Protein AF-A0A7X5SCT9-F1 (afdb_monomer_lite)

InterPro domains:
  IPR025669 AAA domain [PF13614] (8-77)
  IPR027417 P-loop containing nucleoside triphosphate hydrolase [G3DSA:3.40.50.300] (1-90)
  IPR027417 P-loop containing nucleoside triphosphate hydrolase [SSF52540] (8-89)
  IPR050678 DNA Partitioning ATPase [PTHR13696] (9-90)

Secondary structure (DSSP, 8-state):
--TTGGGHHHHHHHTTTTS-S-------SS-SHHHHHHHHH-S-EEEEEESSTTHHHHHHHHHHHHHHHHHHHTS---EEEEEES--TT-

Radius of gyration: 14.91 Å; chains: 1; bounding box: 36×24×48 Å

Sequence (90 aa):
NQPGLGLALQNAMTRHAGQHDYILLDCPPTLGLLMINALAACDRVVVPTQAEPLALHGLASMVRTADMVQRSRRRELPVSILPTLFDRRT

Foldseek 3Di:
DDPPLLQPLQVVVVVVPPPDPDDDDDADLDPDSRVSNPLNNDQEEEAEFEPDPVRVVSVVVVVVVSVVSCVVNVHDHHYHYDYPPDDPVD

pLDDT: mean 86.26, std 9.11, range [43.81, 94.38]

Structure (mmCIF, N/CA/C/O backbone):
data_AF-A0A7X5SCT9-F1
#
_entry.id   AF-A0A7X5SCT9-F1
#
loop_
_atom_site.group_PDB
_atom_site.id
_atom_site.type_symbol
_atom_site.label_atom_id
_atom_site.label_alt_id
_atom_site.label_comp_id
_atom_site.label_asym_id
_atom_site.label_entity_id
_atom_site.label_seq_id
_atom_site.pdbx_PDB_ins_code
_atom_site.Cartn_x
_atom_site.Cartn_y
_atom_site.Cartn_z
_atom_site.occupancy
_atom_site.B_iso_or_equiv
_atom_site.auth_seq_id
_atom_site.auth_comp_id
_atom_site.auth_asym_id
_atom_site.auth_atom_id
_atom_site.pdbx_PDB_model_num
ATOM 1 N N . ASN A 1 1 ? 1.298 14.849 16.781 1.00 43.81 1 ASN A N 1
ATOM 2 C CA . ASN A 1 1 ? 0.980 13.404 16.787 1.00 43.81 1 ASN A CA 1
ATOM 3 C C . ASN A 1 1 ? -0.403 13.168 17.367 1.00 43.81 1 ASN A C 1
ATOM 5 O O . ASN A 1 1 ? -0.520 13.014 18.573 1.00 43.81 1 ASN A O 1
ATOM 9 N N . GLN A 1 2 ? -1.447 13.192 16.533 1.00 46.09 2 GLN A N 1
ATOM 10 C CA . GLN A 1 2 ? -2.792 12.782 16.950 1.00 46.09 2 GLN A CA 1
ATOM 11 C C . GLN A 1 2 ? -2.957 11.280 16.670 1.00 46.09 2 GLN A C 1
ATOM 13 O O . GLN A 1 2 ? -2.964 10.887 15.499 1.00 46.09 2 GLN A O 1
ATOM 18 N N . PRO A 1 3 ? -3.028 10.423 17.701 1.00 54.50 3 PRO A N 1
ATOM 19 C CA . PRO A 1 3 ? -3.270 8.999 17.506 1.00 54.50 3 PRO A CA 1
ATOM 20 C C . PRO A 1 3 ? -4.656 8.794 16.871 1.00 54.50 3 PRO A C 1
ATOM 22 O O . PRO A 1 3 ? -5.642 9.346 17.347 1.00 54.50 3 PRO A O 1
ATOM 25 N N . GLY A 1 4 ? -4.728 8.026 15.777 1.00 67.94 4 GLY A N 1
ATOM 26 C CA . GLY A 1 4 ? -5.996 7.602 15.157 1.00 67.94 4 GLY A CA 1
ATOM 27 C C . GLY A 1 4 ? -6.324 8.167 13.768 1.00 67.94 4 GLY A C 1
ATOM 28 O O . GLY A 1 4 ? -7.208 7.624 13.112 1.00 67.94 4 GLY A O 1
ATOM 29 N N . LEU A 1 5 ? -5.598 9.173 13.255 1.00 76.75 5 LEU A N 1
ATOM 30 C CA . LEU A 1 5 ? -5.876 9.745 11.920 1.00 76.75 5 LEU A CA 1
ATOM 31 C C . LEU A 1 5 ? -5.773 8.723 10.772 1.00 76.75 5 LEU A C 1
ATOM 33 O O . LEU A 1 5 ? -6.451 8.873 9.762 1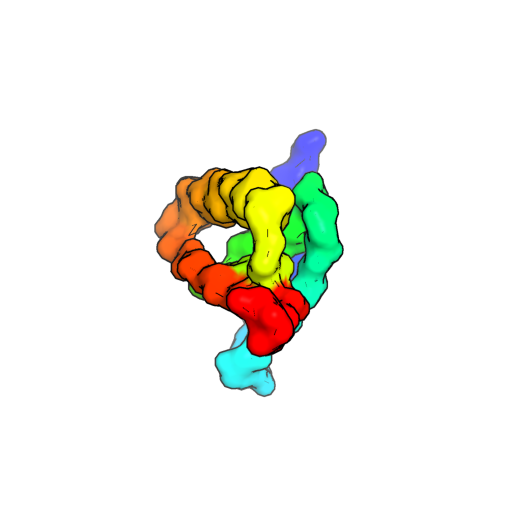.00 76.75 5 LEU A O 1
ATOM 37 N N . GLY A 1 6 ? -4.953 7.678 10.922 1.00 84.00 6 GLY A N 1
ATOM 38 C CA . GLY A 1 6 ? -4.811 6.598 9.936 1.00 84.00 6 GLY A CA 1
ATOM 39 C C . GLY A 1 6 ? -5.972 5.597 9.897 1.00 84.00 6 GLY A C 1
ATOM 40 O O . GLY A 1 6 ? -5.933 4.686 9.081 1.00 84.00 6 GLY A O 1
ATOM 41 N N . LEU A 1 7 ? -6.970 5.730 10.779 1.00 88.69 7 LEU A N 1
ATOM 42 C CA . LEU A 1 7 ? -8.107 4.806 10.904 1.00 88.69 7 LEU A CA 1
ATOM 43 C C . LEU A 1 7 ? -9.455 5.466 10.585 1.00 88.69 7 LEU A C 1
ATOM 45 O O . LEU A 1 7 ? -10.500 4.836 10.740 1.00 88.69 7 LEU A O 1
ATOM 49 N N . ALA A 1 8 ? -9.459 6.730 10.160 1.00 91.69 8 ALA A N 1
ATOM 50 C CA . ALA A 1 8 ? -10.684 7.486 9.924 1.00 91.69 8 ALA A CA 1
ATOM 51 C C . ALA A 1 8 ? -11.601 6.788 8.906 1.00 91.69 8 ALA A C 1
ATOM 53 O O . ALA A 1 8 ? -12.796 6.640 9.162 1.00 91.69 8 ALA A O 1
ATOM 54 N N . LEU A 1 9 ? -11.035 6.293 7.799 1.00 92.12 9 LEU A N 1
ATOM 55 C CA . LEU A 1 9 ? -11.803 5.587 6.771 1.00 92.12 9 LEU A CA 1
ATOM 56 C C . LEU A 1 9 ? -12.372 4.256 7.281 1.00 92.12 9 LEU A C 1
ATOM 58 O O . LEU A 1 9 ? -13.554 3.986 7.089 1.00 92.12 9 LEU A O 1
ATOM 62 N N . GLN A 1 10 ? -11.567 3.458 7.991 1.00 90.69 10 GLN A N 1
ATOM 63 C CA . GLN A 1 10 ? -12.018 2.198 8.594 1.00 90.69 10 GLN A CA 1
ATOM 64 C C . GLN A 1 10 ? -13.195 2.441 9.550 1.00 90.69 10 GLN A C 1
ATOM 66 O O . GLN A 1 10 ? -14.221 1.773 9.459 1.00 90.69 10 GLN A O 1
ATOM 71 N N . ASN A 1 11 ? -13.078 3.442 10.426 1.00 91.06 11 ASN A N 1
ATOM 72 C CA . ASN A 1 11 ? -14.125 3.785 11.387 1.00 91.06 11 ASN A CA 1
ATOM 73 C C . ASN A 1 11 ? -15.419 4.248 10.703 1.00 91.06 11 ASN A C 1
ATOM 75 O O . ASN A 1 11 ? -16.508 3.934 11.184 1.00 91.06 11 ASN A O 1
ATOM 79 N N . ALA A 1 12 ? -15.311 4.989 9.596 1.00 90.38 12 ALA A N 1
ATOM 80 C CA . 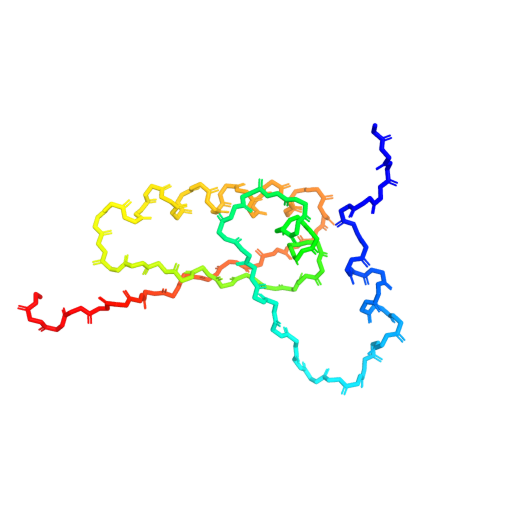ALA A 1 12 ? -16.464 5.401 8.805 1.00 90.38 12 ALA A CA 1
ATOM 81 C C . ALA A 1 12 ? -17.141 4.196 8.133 1.00 90.38 12 ALA A C 1
ATOM 83 O O . ALA A 1 12 ? -18.357 4.054 8.225 1.00 90.38 12 ALA A O 1
ATOM 84 N N . MET A 1 13 ? -16.364 3.292 7.532 1.00 89.50 13 MET A N 1
ATOM 85 C CA . MET A 1 13 ? -16.883 2.102 6.847 1.00 89.50 13 MET A CA 1
ATOM 86 C C . MET A 1 13 ? -17.606 1.139 7.794 1.00 89.50 13 MET A C 1
ATOM 88 O O . MET A 1 13 ? -18.662 0.624 7.437 1.00 89.50 13 MET A O 1
ATOM 92 N N . THR A 1 14 ? -17.115 0.954 9.025 1.00 87.19 14 THR A N 1
ATOM 93 C CA . THR A 1 14 ? -17.778 0.103 10.033 1.00 87.19 14 THR A CA 1
ATOM 94 C C . THR A 1 14 ? -19.214 0.552 10.331 1.00 87.19 14 THR A C 1
ATOM 96 O O . THR A 1 14 ? -20.070 -0.283 10.611 1.00 87.19 14 THR A O 1
ATOM 99 N N . ARG A 1 15 ? -19.520 1.854 10.224 1.00 85.12 15 ARG A N 1
ATOM 100 C CA . ARG A 1 15 ? -20.883 2.387 10.432 1.00 85.12 15 ARG A CA 1
ATOM 101 C C . ARG A 1 15 ? -21.857 2.034 9.304 1.00 85.12 15 ARG A C 1
ATOM 103 O O . ARG A 1 15 ? -23.062 2.118 9.509 1.00 85.12 15 ARG A O 1
ATOM 110 N N . HIS A 1 16 ? -21.342 1.639 8.142 1.00 82.12 16 HIS A N 1
ATOM 111 C CA . HIS A 1 16 ? -22.106 1.281 6.944 1.00 82.12 16 HIS A CA 1
ATOM 112 C C . HIS A 1 16 ? -21.868 -0.180 6.526 1.00 82.12 16 HIS A C 1
ATOM 114 O O . HIS A 1 16 ? -22.079 -0.549 5.368 1.00 82.12 16 HIS A O 1
ATOM 120 N N . ALA A 1 17 ? -21.407 -1.017 7.462 1.00 79.44 17 ALA A N 1
ATOM 121 C CA . ALA A 1 17 ? -21.121 -2.420 7.202 1.00 79.44 17 ALA A CA 1
ATOM 122 C C . ALA A 1 17 ? -22.377 -3.166 6.709 1.00 79.44 17 ALA A C 1
ATOM 124 O O . ALA A 1 17 ? -23.471 -2.979 7.239 1.00 79.44 17 ALA A O 1
ATOM 125 N N . GLY A 1 18 ? -22.207 -4.022 5.696 1.00 84.38 18 GLY A N 1
ATOM 126 C CA . GLY A 1 18 ? -23.272 -4.881 5.163 1.00 84.38 18 GLY A CA 1
ATOM 127 C C . GLY A 1 18 ? -24.161 -4.259 4.080 1.00 84.38 18 GLY A C 1
ATOM 128 O O . GLY A 1 18 ? -25.110 -4.904 3.654 1.00 84.38 18 GLY A O 1
ATOM 129 N N . GLN A 1 19 ? -23.875 -3.036 3.617 1.00 91.38 19 GLN A N 1
ATOM 130 C CA . GLN A 1 19 ? -24.640 -2.399 2.529 1.00 91.38 19 GLN A CA 1
ATOM 131 C C . GLN A 1 19 ? -24.126 -2.736 1.119 1.00 91.38 19 GLN A C 1
ATOM 133 O O . GLN A 1 19 ? -24.826 -2.485 0.144 1.00 91.38 19 GLN A O 1
ATOM 138 N N . HIS A 1 20 ? -22.907 -3.266 1.006 1.00 90.94 20 HIS A N 1
ATOM 139 C CA . HIS A 1 20 ? -22.245 -3.548 -0.266 1.00 90.94 20 HIS A CA 1
ATOM 140 C C . HIS A 1 20 ? -21.463 -4.856 -0.159 1.00 90.94 20 HIS A C 1
ATOM 142 O O . HIS A 1 20 ? -20.818 -5.094 0.864 1.00 90.94 20 HIS A O 1
ATOM 148 N N . ASP A 1 21 ? -21.465 -5.654 -1.227 1.00 91.69 21 ASP A N 1
ATOM 149 C CA . ASP A 1 21 ? -20.649 -6.872 -1.311 1.00 91.69 21 ASP A CA 1
ATOM 150 C C . ASP A 1 21 ? -19.155 -6.542 -1.455 1.00 91.69 21 ASP A C 1
ATOM 152 O O . ASP A 1 21 ? -18.295 -7.243 -0.924 1.00 91.69 21 ASP A O 1
ATOM 156 N N . TYR A 1 22 ? -18.846 -5.442 -2.154 1.00 92.81 22 TYR A N 1
ATOM 157 C CA . TYR A 1 22 ? -17.485 -4.987 -2.425 1.00 92.81 22 TYR A CA 1
ATOM 158 C C . TYR A 1 22 ? -17.376 -3.465 -2.358 1.00 92.81 22 TYR A C 1
ATOM 160 O O . TYR A 1 22 ? -18.292 -2.738 -2.741 1.00 92.81 22 TYR A O 1
ATOM 168 N N . ILE A 1 23 ? -16.214 -2.984 -1.913 1.00 92.88 23 I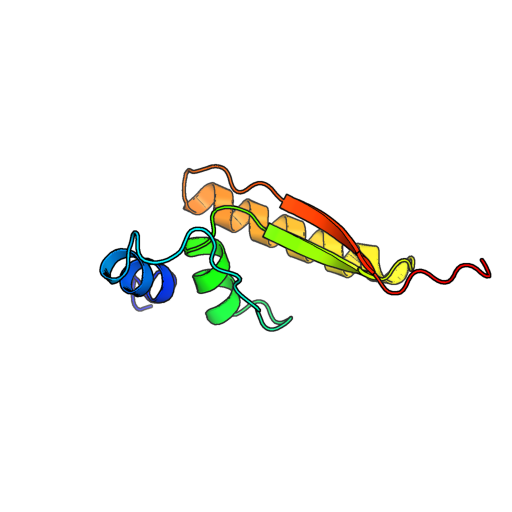LE A N 1
ATOM 169 C CA . ILE A 1 23 ? -15.864 -1.562 -1.863 1.00 92.88 23 ILE A CA 1
ATOM 170 C C . ILE A 1 23 ? -14.500 -1.394 -2.530 1.00 92.88 23 ILE A C 1
ATOM 172 O O . ILE A 1 23 ? -13.525 -2.027 -2.123 1.00 92.88 23 ILE A O 1
ATOM 176 N N . LEU A 1 24 ? -14.429 -0.540 -3.552 1.00 94.38 24 LEU A N 1
ATOM 177 C CA . LEU A 1 24 ? -13.182 -0.194 -4.229 1.00 94.38 24 LEU A CA 1
ATOM 178 C C . LEU A 1 24 ? -12.661 1.143 -3.698 1.00 94.38 24 LEU A C 1
ATOM 180 O O . LEU A 1 24 ? -13.374 2.143 -3.718 1.00 94.38 24 LEU A O 1
ATOM 184 N N . LEU A 1 25 ? -11.413 1.152 -3.232 1.00 94.19 25 LEU A N 1
ATOM 185 C CA . LEU A 1 25 ? -10.733 2.353 -2.753 1.00 94.19 25 LEU A CA 1
ATOM 186 C C . LEU A 1 25 ? -9.708 2.801 -3.797 1.00 94.19 25 LEU A C 1
ATOM 188 O O . LEU A 1 25 ? -8.655 2.177 -3.927 1.00 94.19 25 LEU A O 1
ATOM 192 N N . ASP A 1 26 ? -10.005 3.876 -4.524 1.00 92.81 26 ASP A N 1
ATOM 193 C CA . ASP A 1 26 ? -9.040 4.504 -5.429 1.00 92.81 26 ASP A CA 1
ATOM 194 C C . ASP A 1 26 ? -8.168 5.495 -4.650 1.00 92.81 26 ASP A C 1
ATOM 196 O O . ASP A 1 26 ? -8.668 6.388 -3.961 1.00 92.81 26 ASP A O 1
ATOM 200 N N . CYS A 1 27 ? -6.857 5.287 -4.691 1.00 85.69 27 CYS A N 1
ATOM 201 C CA . CYS A 1 27 ? -5.908 5.979 -3.828 1.00 85.69 27 CYS A CA 1
ATOM 202 C C . CYS A 1 27 ? -4.952 6.829 -4.661 1.00 85.69 27 CYS A C 1
ATOM 204 O O . CYS A 1 27 ? -4.473 6.368 -5.697 1.00 85.69 27 CYS A O 1
ATOM 206 N N . PRO A 1 28 ? -4.580 8.033 -4.191 1.00 83.31 28 PRO A N 1
ATOM 207 C CA . PRO A 1 28 ? -3.556 8.820 -4.863 1.00 83.31 28 PRO A CA 1
ATOM 208 C C . PRO A 1 28 ? -2.205 8.079 -4.848 1.00 83.31 28 PRO A C 1
ATOM 210 O O . PRO A 1 28 ? -1.931 7.328 -3.910 1.00 83.31 28 PRO A O 1
ATOM 213 N N . PRO A 1 29 ? -1.309 8.339 -5.818 1.00 72.00 29 PRO A N 1
ATOM 214 C CA . PRO A 1 29 ? -0.022 7.642 -5.937 1.00 72.00 29 PRO A CA 1
ATOM 215 C C . PRO A 1 29 ? 0.976 8.001 -4.822 1.00 72.00 29 PRO A C 1
ATOM 217 O O . PRO A 1 29 ? 2.043 7.401 -4.711 1.00 72.00 29 PRO A O 1
ATOM 220 N N . THR A 1 30 ? 0.656 8.998 -3.996 1.00 79.19 30 THR A N 1
ATOM 221 C CA . THR A 1 30 ? 1.542 9.515 -2.956 1.00 79.19 30 THR A CA 1
ATOM 222 C C . THR A 1 30 ? 1.361 8.758 -1.644 1.00 79.19 30 THR A C 1
ATOM 224 O O . THR A 1 30 ? 0.251 8.621 -1.124 1.00 79.19 30 THR A O 1
ATOM 227 N N . LEU A 1 31 ? 2.481 8.348 -1.046 1.00 75.69 31 LEU A N 1
ATOM 228 C CA . LEU A 1 31 ? 2.529 7.796 0.306 1.00 75.69 31 LEU A CA 1
ATOM 229 C C . LEU A 1 31 ? 2.222 8.883 1.343 1.00 75.69 31 LEU A C 1
ATOM 231 O O . LEU A 1 31 ? 3.108 9.578 1.834 1.00 75.69 31 LEU A O 1
ATOM 235 N N . GLY A 1 32 ? 0.938 9.030 1.659 1.00 84.38 32 GLY A N 1
ATOM 236 C CA . GLY A 1 32 ? 0.427 9.988 2.633 1.00 84.38 32 GLY A CA 1
ATOM 237 C C . GLY A 1 32 ? -0.749 9.439 3.435 1.00 84.38 32 GLY A C 1
ATOM 238 O O . GLY A 1 32 ? -1.077 8.252 3.381 1.00 84.38 32 GLY A O 1
ATOM 239 N N . LEU A 1 33 ? -1.414 10.325 4.179 1.00 88.25 33 LEU A N 1
ATOM 240 C CA . LEU A 1 33 ? -2.490 9.955 5.102 1.00 88.25 33 LEU A CA 1
ATOM 241 C C . LEU A 1 33 ? -3.651 9.205 4.423 1.00 88.25 33 LEU A C 1
ATOM 243 O O . LEU A 1 33 ? -4.222 8.301 5.031 1.00 88.25 33 LEU A O 1
ATOM 247 N N . LEU A 1 34 ? -3.980 9.551 3.174 1.00 90.06 34 LEU A N 1
ATOM 248 C CA . LEU A 1 34 ? -5.052 8.900 2.411 1.00 90.06 34 LEU A CA 1
ATOM 249 C C . LEU A 1 34 ? -4.715 7.441 2.083 1.00 90.06 34 LEU A C 1
ATOM 251 O O . LEU A 1 34 ? -5.521 6.558 2.362 1.00 90.06 34 LEU A O 1
ATOM 255 N N . MET A 1 35 ? -3.500 7.181 1.589 1.00 88.44 35 MET A N 1
ATOM 256 C CA . MET A 1 35 ? -3.025 5.820 1.324 1.00 88.44 35 MET A CA 1
ATOM 257 C C . MET A 1 35 ? -2.987 4.989 2.613 1.00 88.44 35 MET A C 1
ATOM 259 O O . MET A 1 35 ? -3.437 3.849 2.623 1.00 88.44 35 MET A O 1
ATOM 263 N N . ILE A 1 36 ? -2.518 5.564 3.728 1.00 88.56 36 ILE A N 1
ATOM 264 C CA . ILE A 1 36 ? -2.513 4.877 5.031 1.00 88.56 36 ILE A CA 1
ATOM 265 C C . ILE A 1 36 ? -3.937 4.500 5.458 1.00 88.56 36 ILE A C 1
ATOM 267 O O . ILE A 1 36 ? -4.161 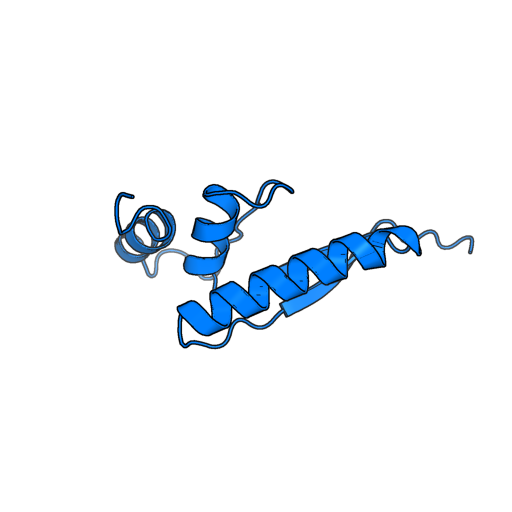3.369 5.880 1.00 88.56 36 ILE A O 1
ATOM 271 N N . ASN A 1 37 ? -4.901 5.415 5.319 1.00 90.94 37 ASN A N 1
ATOM 272 C CA . ASN A 1 37 ? -6.303 5.142 5.640 1.00 90.94 37 ASN A CA 1
ATOM 273 C C . ASN A 1 37 ? -6.895 4.038 4.762 1.00 90.94 37 ASN A C 1
ATOM 275 O O . ASN A 1 37 ? -7.597 3.166 5.271 1.00 90.94 37 ASN A O 1
ATOM 279 N N . ALA A 1 38 ? -6.597 4.049 3.464 1.00 92.62 38 ALA A N 1
ATOM 280 C CA . ALA A 1 38 ? -7.055 3.014 2.550 1.00 92.62 38 ALA A CA 1
ATOM 281 C C . ALA A 1 38 ? -6.462 1.643 2.892 1.00 92.62 38 ALA A C 1
ATOM 283 O O . ALA A 1 38 ? -7.209 0.680 3.045 1.00 92.62 38 ALA A O 1
ATOM 284 N N . LEU A 1 39 ? -5.146 1.568 3.119 1.00 90.25 39 LEU A N 1
ATOM 285 C CA . LEU A 1 39 ? -4.464 0.340 3.543 1.00 90.25 39 LEU A CA 1
ATOM 286 C C . LEU A 1 39 ? -4.935 -0.152 4.920 1.00 90.25 39 LEU A C 1
ATOM 288 O O . LEU A 1 39 ? -4.900 -1.352 5.193 1.00 90.25 39 LEU A O 1
ATOM 292 N N . ALA A 1 40 ? -5.372 0.750 5.802 1.00 89.06 40 ALA A N 1
ATOM 293 C CA . ALA A 1 40 ? -5.975 0.402 7.085 1.00 89.06 40 ALA A CA 1
ATOM 294 C C . ALA A 1 40 ? -7.407 -0.139 6.954 1.00 89.06 40 ALA A C 1
ATOM 296 O O . ALA A 1 40 ? -7.823 -0.973 7.762 1.00 89.06 40 ALA A O 1
ATOM 297 N N . ALA A 1 41 ? -8.160 0.324 5.956 1.00 91.38 41 ALA A N 1
ATOM 298 C CA . ALA A 1 41 ? -9.557 -0.039 5.754 1.00 91.38 41 ALA A CA 1
ATOM 299 C C . ALA A 1 41 ? -9.752 -1.272 4.858 1.00 91.38 41 ALA A C 1
ATOM 301 O O . ALA A 1 41 ? -10.716 -2.003 5.062 1.00 91.38 41 ALA A O 1
ATOM 302 N N . CYS A 1 42 ? -8.861 -1.530 3.896 1.00 93.06 42 CYS A N 1
ATOM 303 C CA . CYS A 1 42 ? -9.058 -2.589 2.907 1.00 93.06 42 CYS A CA 1
ATOM 304 C C . CYS A 1 42 ? -8.712 -3.999 3.414 1.00 93.06 42 CYS A C 1
ATOM 306 O O . CYS A 1 42 ? -7.981 -4.191 4.393 1.00 93.06 42 CYS A O 1
ATOM 308 N N . ASP A 1 43 ? -9.228 -4.996 2.697 1.00 92.81 43 ASP A N 1
ATOM 309 C CA . ASP A 1 43 ? -8.957 -6.420 2.934 1.00 92.81 43 ASP A CA 1
ATOM 310 C C . ASP A 1 43 ? -7.945 -7.013 1.946 1.00 92.81 43 ASP A C 1
ATOM 312 O O . ASP A 1 43 ? -7.359 -8.057 2.210 1.00 92.81 43 ASP A O 1
ATOM 316 N N . ARG A 1 44 ? -7.717 -6.344 0.812 1.00 93.94 44 ARG A N 1
ATOM 317 C CA . ARG A 1 44 ? -6.746 -6.711 -0.226 1.00 93.94 44 ARG A CA 1
ATOM 318 C C . ARG A 1 44 ? -6.260 -5.449 -0.930 1.00 93.94 44 ARG A C 1
ATOM 320 O O . ARG A 1 44 ? -7.009 -4.483 -1.059 1.00 93.94 44 ARG A O 1
ATOM 327 N N . VAL A 1 45 ? -5.029 -5.488 -1.430 1.00 93.00 45 VAL A N 1
ATOM 328 C CA . VAL A 1 45 ? -4.447 -4.435 -2.268 1.00 93.00 45 VAL A CA 1
ATOM 329 C C . VAL A 1 45 ? -4.207 -4.969 -3.673 1.00 93.00 45 VAL A C 1
ATOM 331 O O . VAL A 1 45 ? -3.611 -6.032 -3.851 1.00 93.00 45 VAL A O 1
ATOM 334 N N . VAL A 1 46 ? -4.633 -4.204 -4.673 1.00 93.81 46 VAL A N 1
ATOM 335 C CA . VAL A 1 46 ? -4.226 -4.389 -6.068 1.00 93.81 46 VAL A CA 1
ATOM 336 C C . VAL A 1 46 ? -3.275 -3.253 -6.423 1.00 93.81 46 VAL A C 1
ATOM 338 O O . VAL A 1 46 ? -3.588 -2.096 -6.156 1.00 93.81 46 VAL A O 1
ATOM 341 N N . VAL A 1 47 ? -2.118 -3.576 -6.997 1.00 91.62 47 VAL A N 1
ATOM 342 C CA . VAL A 1 47 ? -1.105 -2.603 -7.426 1.00 91.62 47 VAL A CA 1
ATOM 343 C C . VAL A 1 47 ? -1.044 -2.593 -8.956 1.00 91.62 47 VAL A C 1
ATOM 345 O O . VAL A 1 47 ? -0.390 -3.463 -9.544 1.00 91.62 47 VAL A O 1
ATOM 348 N N . PRO A 1 48 ? -1.721 -1.642 -9.624 1.00 91.69 48 PRO A N 1
ATOM 349 C CA . PRO A 1 48 ? -1.564 -1.430 -11.057 1.00 91.69 48 PRO A CA 1
ATOM 350 C C . PRO A 1 48 ? -0.116 -1.038 -11.357 1.00 91.69 48 PRO A C 1
ATOM 352 O O . PRO A 1 48 ? 0.396 -0.078 -10.787 1.00 91.69 48 PRO A O 1
ATOM 355 N N . THR A 1 49 ? 0.561 -1.789 -12.221 1.00 91.31 49 THR A N 1
ATOM 356 C CA . THR A 1 49 ? 1.980 -1.580 -12.536 1.00 91.31 49 THR A CA 1
ATOM 357 C C . THR A 1 49 ? 2.170 -1.591 -14.041 1.00 91.31 49 THR A C 1
ATOM 359 O O . THR A 1 49 ? 1.805 -2.566 -14.691 1.00 91.31 49 THR A O 1
ATOM 362 N N . GLN A 1 50 ? 2.758 -0.531 -14.596 1.00 92.12 50 GLN A N 1
ATOM 363 C CA . GLN A 1 50 ? 3.069 -0.484 -16.026 1.00 92.12 50 GLN A CA 1
ATOM 364 C C . GLN A 1 50 ? 4.029 -1.621 -16.396 1.00 92.12 50 GLN A C 1
ATOM 366 O O . GLN A 1 50 ? 4.960 -1.916 -15.644 1.00 92.12 50 GLN A O 1
ATOM 371 N N . ALA A 1 51 ? 3.817 -2.252 -17.550 1.00 89.19 51 ALA A N 1
ATOM 372 C CA . ALA A 1 51 ? 4.648 -3.346 -18.056 1.00 89.19 51 ALA A CA 1
ATOM 373 C C . ALA A 1 51 ? 6.011 -2.865 -18.608 1.00 89.19 51 ALA A C 1
ATOM 375 O O . ALA A 1 51 ? 6.421 -3.241 -19.701 1.00 89.19 51 ALA A O 1
ATOM 376 N N . GLU A 1 52 ? 6.719 -2.030 -17.845 1.00 88.31 52 GLU A N 1
ATOM 377 C CA . GLU A 1 52 ? 8.009 -1.438 -18.203 1.00 88.31 52 GLU A CA 1
ATOM 378 C C . GLU A 1 52 ? 9.034 -1.631 -17.072 1.00 88.31 52 GLU A C 1
ATOM 380 O O . GLU A 1 52 ? 8.667 -1.587 -15.892 1.00 88.31 52 GLU A O 1
ATOM 385 N N . PRO A 1 53 ? 10.340 -1.772 -17.378 1.00 83.56 53 PRO A N 1
ATOM 386 C CA . PRO A 1 53 ? 11.364 -2.009 -16.356 1.00 83.56 53 PRO A CA 1
ATOM 387 C C . PRO A 1 53 ? 11.417 -0.941 -15.253 1.00 83.56 53 PRO A C 1
ATOM 389 O O . PRO A 1 53 ? 11.675 -1.258 -14.090 1.00 83.56 53 PRO A O 1
ATOM 392 N N . LEU A 1 54 ? 11.152 0.328 -15.590 1.00 84.00 54 LEU A N 1
ATOM 393 C CA . LEU A 1 54 ? 11.221 1.437 -14.634 1.00 84.00 54 LEU A CA 1
ATOM 394 C C . LEU A 1 54 ? 10.131 1.347 -13.550 1.00 84.00 54 LEU A C 1
ATOM 396 O O . LEU A 1 54 ? 10.355 1.769 -12.413 1.00 84.00 54 LEU A O 1
ATOM 400 N N . ALA A 1 55 ? 8.989 0.725 -13.860 1.00 86.50 55 ALA A N 1
ATOM 401 C CA . ALA A 1 55 ? 7.866 0.581 -12.937 1.00 86.50 55 ALA A CA 1
ATOM 402 C C . ALA A 1 55 ? 8.177 -0.349 -11.748 1.00 86.50 55 ALA A C 1
ATOM 404 O O . ALA A 1 55 ? 7.567 -0.218 -10.684 1.00 86.50 55 ALA A O 1
ATOM 405 N N . LEU A 1 56 ? 9.170 -1.239 -11.881 1.00 85.94 56 LEU A N 1
ATOM 406 C CA . LEU A 1 56 ? 9.565 -2.179 -10.827 1.00 85.94 56 LEU A CA 1
ATOM 407 C C . LEU A 1 56 ? 10.047 -1.474 -9.548 1.00 85.94 56 LEU A C 1
ATOM 409 O O . LEU A 1 56 ? 9.779 -1.953 -8.447 1.00 85.94 56 LEU A O 1
ATOM 413 N N . HIS A 1 57 ? 10.707 -0.316 -9.667 1.00 85.75 57 HIS A N 1
ATOM 414 C CA . HIS A 1 57 ? 11.164 0.456 -8.504 1.00 85.75 57 HIS A CA 1
ATOM 415 C C . HIS A 1 57 ? 9.992 1.052 -7.709 1.00 85.75 57 HIS A C 1
ATOM 417 O O . HIS A 1 57 ? 9.978 1.008 -6.472 1.00 85.75 57 HIS A O 1
ATOM 423 N N . GLY A 1 58 ? 8.986 1.575 -8.419 1.00 82.75 58 GLY A N 1
ATOM 424 C CA . GLY A 1 58 ? 7.751 2.079 -7.815 1.00 82.75 58 GLY A CA 1
ATOM 425 C C . GLY A 1 58 ? 6.964 0.958 -7.137 1.00 82.75 58 GLY A C 1
ATOM 426 O O . GLY A 1 58 ? 6.573 1.084 -5.975 1.00 82.75 58 GLY A O 1
ATOM 427 N N . LEU A 1 59 ? 6.835 -0.183 -7.819 1.00 87.44 59 LEU A N 1
ATOM 428 C CA . LEU A 1 59 ? 6.198 -1.382 -7.282 1.00 87.44 59 LEU A CA 1
ATOM 429 C C . LEU A 1 59 ? 6.881 -1.869 -5.993 1.00 87.44 59 LEU A C 1
ATOM 431 O O . LEU A 1 59 ? 6.203 -2.105 -4.993 1.00 87.44 59 LEU A O 1
ATOM 435 N N . ALA A 1 60 ? 8.213 -1.972 -5.975 1.00 87.88 60 ALA A N 1
ATOM 436 C CA . ALA A 1 60 ? 8.960 -2.406 -4.793 1.00 87.88 60 ALA A CA 1
ATOM 437 C C . ALA A 1 60 ? 8.725 -1.487 -3.581 1.00 87.88 60 ALA A C 1
ATOM 439 O O . ALA A 1 60 ? 8.598 -1.961 -2.448 1.00 87.88 60 ALA A O 1
ATOM 440 N N . SER A 1 61 ? 8.629 -0.175 -3.814 1.00 85.06 61 SER A N 1
ATOM 441 C CA . SER A 1 61 ? 8.315 0.804 -2.768 1.00 85.06 61 SER A CA 1
ATOM 442 C C . SER A 1 61 ? 6.900 0.607 -2.215 1.00 85.06 61 SER A C 1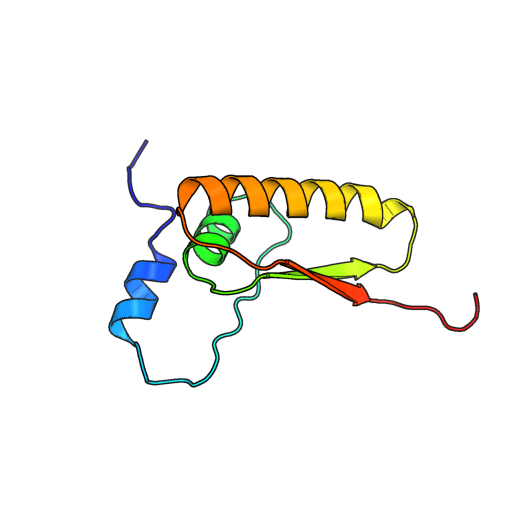
ATOM 444 O O . SER A 1 61 ? 6.717 0.574 -0.999 1.00 85.06 61 SER A O 1
ATOM 446 N N . MET A 1 62 ? 5.912 0.395 -3.087 1.00 84.31 62 MET A N 1
ATOM 447 C CA . MET A 1 62 ? 4.514 0.198 -2.692 1.00 84.31 62 MET A CA 1
ATOM 448 C C . MET A 1 62 ? 4.299 -1.113 -1.925 1.00 84.31 62 MET A C 1
ATOM 450 O O . MET A 1 62 ? 3.638 -1.118 -0.886 1.00 84.31 62 MET A O 1
ATOM 454 N N . VAL A 1 63 ? 4.922 -2.208 -2.372 1.00 87.81 63 VAL A N 1
ATOM 455 C CA . VAL A 1 63 ? 4.904 -3.500 -1.662 1.00 87.81 63 VAL A CA 1
ATOM 456 C C . VAL A 1 63 ? 5.518 -3.363 -0.267 1.00 87.81 63 VAL A C 1
ATOM 458 O O . VAL A 1 63 ? 4.948 -3.851 0.708 1.00 87.81 63 VAL A O 1
ATOM 461 N N . ARG A 1 64 ? 6.636 -2.636 -0.136 1.00 87.81 64 ARG A N 1
ATOM 462 C CA . ARG A 1 64 ? 7.262 -2.363 1.167 1.00 87.81 64 ARG A CA 1
ATOM 463 C C . ARG A 1 64 ? 6.329 -1.591 2.101 1.00 87.81 64 ARG A C 1
ATOM 465 O O . ARG A 1 64 ? 6.248 -1.921 3.283 1.00 87.81 64 ARG A O 1
ATOM 472 N N . THR A 1 65 ? 5.616 -0.583 1.597 1.00 84.19 65 THR A N 1
ATOM 473 C CA . THR A 1 65 ? 4.620 0.150 2.392 1.00 84.19 65 THR A CA 1
ATOM 474 C C . THR A 1 65 ? 3.478 -0.760 2.834 1.00 84.19 65 THR A C 1
ATOM 476 O O . THR A 1 65 ? 3.119 -0.739 4.012 1.00 84.19 65 THR A O 1
ATOM 479 N N . ALA A 1 66 ? 2.922 -1.565 1.926 1.00 86.00 66 ALA A N 1
ATOM 480 C CA . ALA A 1 66 ? 1.847 -2.497 2.255 1.00 86.00 66 ALA A CA 1
ATOM 481 C C . ALA A 1 66 ? 2.275 -3.466 3.371 1.00 86.00 66 ALA A C 1
ATOM 483 O O . ALA A 1 66 ? 1.539 -3.644 4.338 1.00 86.00 66 ALA A O 1
ATOM 484 N N . ASP A 1 67 ? 3.502 -3.991 3.307 1.00 88.12 67 ASP A N 1
ATOM 485 C CA . ASP A 1 67 ? 4.077 -4.864 4.336 1.00 88.12 67 ASP A CA 1
ATOM 486 C C . ASP A 1 67 ? 4.282 -4.151 5.691 1.00 88.12 67 ASP A C 1
ATOM 488 O O . ASP A 1 67 ? 4.023 -4.714 6.757 1.00 88.12 67 ASP A O 1
ATOM 492 N N . MET A 1 68 ? 4.698 -2.879 5.692 1.00 85.88 68 MET A N 1
ATOM 493 C CA . MET A 1 68 ? 4.765 -2.079 6.926 1.00 85.88 68 MET A CA 1
ATOM 494 C C . MET A 1 68 ? 3.384 -1.897 7.570 1.00 85.88 68 MET A C 1
ATOM 496 O O . MET A 1 68 ? 3.245 -2.046 8.787 1.00 85.88 68 MET A O 1
ATOM 500 N N . VAL A 1 69 ? 2.357 -1.602 6.768 1.00 84.06 69 VAL A N 1
ATOM 501 C CA . VAL A 1 69 ? 0.985 -1.449 7.271 1.00 84.06 69 VAL A CA 1
ATOM 502 C C . VAL A 1 69 ? 0.428 -2.788 7.749 1.00 84.06 69 VAL A C 1
ATOM 504 O O . VAL A 1 69 ? -0.152 -2.842 8.832 1.00 84.06 69 VAL A O 1
ATOM 507 N N . GLN A 1 70 ? 0.661 -3.878 7.015 1.00 87.50 70 GLN A N 1
ATOM 508 C CA . GLN A 1 70 ? 0.268 -5.230 7.417 1.00 87.50 70 GLN A CA 1
ATOM 509 C C . GLN A 1 70 ? 0.818 -5.579 8.808 1.00 87.50 70 GLN A C 1
ATOM 511 O O . GLN A 1 70 ? 0.063 -5.973 9.702 1.00 87.50 70 GLN A O 1
ATOM 516 N N . ARG A 1 71 ? 2.123 -5.357 9.026 1.00 87.81 71 ARG A N 1
ATOM 517 C CA . ARG A 1 71 ? 2.780 -5.579 10.325 1.00 87.81 71 ARG A CA 1
ATOM 518 C C . ARG A 1 71 ? 2.157 -4.751 11.448 1.00 87.81 71 ARG A C 1
ATOM 520 O O . ARG A 1 71 ? 2.014 -5.247 12.563 1.00 87.81 71 ARG A O 1
ATOM 527 N N . SER A 1 72 ? 1.736 -3.520 11.159 1.00 84.19 72 SER A N 1
ATOM 528 C CA . SER A 1 72 ? 1.040 -2.665 12.126 1.00 84.19 72 SER A CA 1
ATOM 529 C C . SER A 1 72 ? -0.382 -3.151 12.437 1.00 84.19 72 SER A C 1
ATOM 531 O O . SER A 1 72 ? -0.796 -3.105 13.595 1.00 84.19 72 SER A O 1
ATOM 533 N N . ARG A 1 73 ? -1.118 -3.646 11.434 1.00 83.50 73 ARG A N 1
ATOM 534 C CA . ARG A 1 73 ? -2.517 -4.090 11.564 1.00 83.50 73 ARG A CA 1
ATOM 535 C C . ARG A 1 73 ? -2.688 -5.458 12.221 1.00 83.50 73 ARG A C 1
ATOM 537 O O . ARG A 1 73 ? -3.802 -5.777 12.622 1.00 83.50 73 ARG A O 1
ATOM 544 N N . ARG A 1 74 ? -1.624 -6.267 12.317 1.00 81.62 74 ARG A N 1
ATOM 545 C CA . ARG A 1 74 ? -1.667 -7.655 12.830 1.00 81.62 74 ARG A CA 1
ATOM 546 C C . ARG A 1 74 ? -2.714 -8.537 12.123 1.00 81.62 74 ARG A C 1
ATOM 548 O O . ARG A 1 74 ? -3.255 -9.463 12.719 1.00 81.62 74 ARG A O 1
ATOM 555 N N . ARG A 1 75 ? -2.999 -8.242 10.854 1.00 87.44 75 ARG A N 1
ATOM 556 C CA . ARG A 1 75 ? -3.880 -9.009 9.965 1.00 87.44 75 ARG A CA 1
ATOM 557 C C . ARG A 1 75 ? -3.230 -9.057 8.594 1.00 87.44 75 ARG A C 1
ATOM 559 O O . ARG A 1 75 ? -2.592 -8.080 8.209 1.00 87.44 75 ARG A O 1
ATOM 566 N N . GLU A 1 76 ? -3.382 -10.168 7.882 1.00 90.69 76 GLU A N 1
ATOM 567 C CA . GLU A 1 76 ? -2.867 -10.295 6.520 1.00 90.69 76 GLU A CA 1
ATOM 568 C C . GLU A 1 76 ? -3.487 -9.247 5.594 1.00 90.69 76 GLU A C 1
ATOM 570 O O . GLU A 1 76 ? -4.671 -8.917 5.705 1.00 90.69 76 GLU A O 1
ATOM 575 N N . LEU A 1 77 ? -2.669 -8.731 4.679 1.00 91.75 77 LEU A N 1
ATOM 576 C CA . LEU A 1 77 ? -3.092 -7.816 3.635 1.00 91.75 77 LEU A CA 1
ATOM 577 C C . LEU A 1 77 ? -2.572 -8.347 2.295 1.00 91.75 77 LEU A C 1
ATOM 579 O O . LEU A 1 77 ? -1.509 -7.927 1.838 1.00 91.75 77 LEU A O 1
ATOM 583 N N . PRO A 1 78 ? -3.291 -9.294 1.665 1.00 93.69 78 PRO A N 1
ATOM 584 C CA . PRO A 1 78 ? -2.880 -9.863 0.393 1.00 93.69 78 PRO A CA 1
ATOM 585 C C . PRO A 1 78 ? -2.646 -8.767 -0.647 1.00 93.69 78 PRO A C 1
ATOM 587 O O . PRO A 1 78 ? -3.503 -7.906 -0.862 1.00 93.69 78 PRO A O 1
ATOM 590 N N . VAL A 1 79 ? -1.493 -8.822 -1.311 1.00 92.50 79 VAL A N 1
ATOM 591 C CA . VAL A 1 79 ? -1.126 -7.903 -2.392 1.00 92.50 79 VAL A CA 1
ATOM 592 C C . VAL A 1 79 ? -1.168 -8.658 -3.715 1.00 92.50 79 VAL A C 1
ATOM 594 O O . VAL A 1 79 ? -0.666 -9.774 -3.828 1.00 92.50 79 VAL A O 1
ATOM 597 N N . SER A 1 80 ? -1.787 -8.066 -4.729 1.00 94.00 80 SER A N 1
ATOM 598 C CA . SER A 1 80 ? -1.819 -8.591 -6.095 1.00 94.00 80 SER A CA 1
ATOM 599 C C . SER A 1 80 ? -1.316 -7.529 -7.060 1.00 94.00 80 SER A C 1
ATOM 601 O O . SER A 1 80 ? -1.673 -6.361 -6.939 1.00 94.00 80 SER A O 1
ATOM 603 N N . ILE A 1 81 ? -0.481 -7.925 -8.015 1.00 92.44 81 ILE A N 1
ATOM 604 C CA . ILE A 1 81 ? 0.051 -7.021 -9.036 1.00 92.44 81 ILE A CA 1
ATOM 605 C C . ILE A 1 81 ? -0.821 -7.161 -10.276 1.00 92.44 81 ILE A C 1
ATOM 607 O O . ILE A 1 81 ? -1.071 -8.277 -10.729 1.00 92.44 81 ILE A O 1
ATOM 611 N N . LEU A 1 82 ? -1.272 -6.033 -10.818 1.00 93.62 82 LEU A N 1
ATOM 612 C CA . LEU A 1 82 ? -2.005 -5.983 -12.076 1.00 93.62 82 LEU A CA 1
ATOM 613 C C . LEU A 1 82 ? -1.126 -5.283 -13.119 1.00 93.62 82 LEU A C 1
ATOM 615 O O . LEU A 1 82 ? -0.988 -4.061 -13.050 1.00 93.62 82 LEU A O 1
ATOM 619 N N . PRO A 1 83 ? -0.519 -6.016 -14.069 1.00 92.25 83 PRO A N 1
ATOM 620 C CA . PRO A 1 83 ? 0.184 -5.399 -15.185 1.00 92.25 83 PRO A CA 1
ATOM 621 C C . PRO A 1 83 ? -0.772 -4.523 -16.004 1.00 92.25 83 PRO A C 1
ATOM 623 O O . PRO A 1 83 ? -1.852 -4.969 -16.394 1.00 92.25 83 PRO A O 1
ATOM 626 N N . THR A 1 84 ? -0.387 -3.278 -16.263 1.00 93.19 84 THR A N 1
ATOM 627 C CA . THR A 1 84 ? -1.157 -2.304 -17.043 1.00 93.19 84 THR A CA 1
ATOM 628 C C . THR A 1 84 ? -0.336 -1.754 -18.202 1.00 93.19 84 THR A C 1
ATOM 630 O O . THR A 1 84 ? 0.883 -1.913 -18.252 1.00 93.19 84 THR A O 1
ATOM 633 N N . LEU A 1 85 ? -1.029 -1.115 -19.154 1.00 92.50 85 LEU A N 1
ATOM 634 C CA . LEU A 1 85 ? -0.430 -0.514 -20.354 1.00 92.50 85 LEU A CA 1
ATOM 635 C C . LEU A 1 85 ? 0.465 -1.487 -21.141 1.00 92.50 85 LEU A C 1
ATOM 637 O O . LEU A 1 85 ? 1.495 -1.101 -21.681 1.00 92.50 85 LEU A O 1
ATOM 641 N N . PHE A 1 86 ? 0.073 -2.761 -21.191 1.00 88.94 86 PHE A N 1
ATOM 642 C CA . PHE A 1 86 ? 0.782 -3.775 -21.960 1.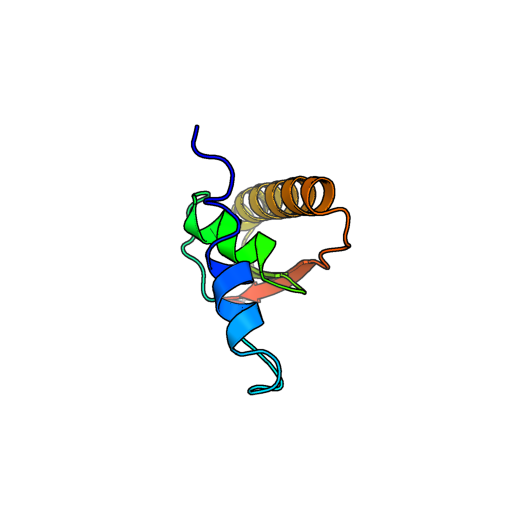00 88.94 86 PHE A CA 1
ATOM 643 C C . PHE A 1 86 ? 0.707 -3.464 -23.461 1.00 88.94 86 PHE A C 1
ATOM 645 O O . PHE A 1 86 ? -0.387 -3.426 -24.033 1.00 88.94 86 PHE A O 1
ATOM 652 N N . ASP A 1 87 ? 1.862 -3.268 -24.096 1.00 85.62 87 ASP A N 1
ATOM 653 C CA . ASP A 1 87 ? 1.979 -3.130 -25.546 1.00 85.62 87 ASP A CA 1
ATOM 654 C C . ASP A 1 87 ? 2.232 -4.504 -26.181 1.00 85.62 87 ASP A C 1
ATOM 656 O O . ASP A 1 87 ? 3.217 -5.167 -25.882 1.00 85.62 87 ASP A O 1
ATOM 660 N N . ARG A 1 88 ? 1.338 -4.934 -27.078 1.00 82.31 88 ARG A N 1
ATOM 661 C CA . ARG A 1 88 ? 1.421 -6.235 -27.771 1.00 82.31 88 ARG A CA 1
ATOM 662 C C . ARG A 1 88 ? 2.459 -6.276 -28.896 1.00 82.31 88 ARG A C 1
ATOM 664 O O . ARG A 1 88 ? 2.603 -7.314 -29.536 1.00 82.31 88 ARG A O 1
ATOM 671 N N . ARG A 1 89 ? 3.084 -5.144 -29.227 1.00 82.31 89 ARG A N 1
ATOM 672 C CA . ARG A 1 89 ? 4.071 -5.037 -30.317 1.00 82.31 89 ARG A CA 1
ATOM 673 C C . ARG A 1 89 ? 5.490 -5.399 -29.874 1.00 82.31 89 ARG A C 1
ATOM 675 O O . ARG A 1 89 ? 6.344 -5.601 -30.734 1.00 82.31 89 ARG A O 1
ATOM 682 N N . THR A 1 90 ? 5.719 -5.447 -28.565 1.00 61.34 90 THR A N 1
ATOM 683 C CA . THR A 1 90 ? 6.911 -5.993 -27.901 1.00 61.34 90 THR A CA 1
ATOM 684 C C . THR A 1 90 ? 6.611 -7.380 -27.366 1.00 61.34 90 THR A C 1
ATOM 686 O O . THR A 1 90 ? 7.490 -8.254 -27.506 1.00 61.34 90 THR A O 1
#

Organism: Xanthomonas perforans (NCBI:txid442694)